Protein AF-A0A2N7XT65-F1 (afdb_monomer_lite)

Sequence (85 aa):
QETEEDVTTFGEALRDLDMEMVGKDISADGRKDWNMALDCYDRAKTLMAQDKSTRSIPLVTETLEEGRHAIACVQARANGEPIPE

Foldseek 3Di:
DVLVVLLVVLVVLLVVLVVVCVPFDFDPVLVVLNVLLVVLSVVLVVLCVVDVDPVSSVVSVVSSVSSVLSSQQSVCRSVVHDRDD

Radius of gyration: 13.47 Å; chains: 1; bounding box: 33×24×35 Å

Secondary structure (DSSP, 8-state):
-HHHHHHHHHHHHHHHHHHHHTT----HHHHHHHHHHHHHHHHHHHHHHH--STTHHHHHHHHHHHHHHHHHHHHHHHHTPPPP-

pLDDT: mean 93.88, std 6.31, range [60.06, 98.56]

Structure (mmCIF, N/CA/C/O backbone):
data_AF-A0A2N7XT65-F1
#
_entry.id   AF-A0A2N7XT65-F1
#
loop_
_atom_site.group_PDB
_atom_site.id
_atom_site.type_symbol
_atom_site.label_atom_id
_atom_site.label_alt_id
_atom_site.label_comp_id
_atom_site.label_asym_id
_atom_site.label_entity_id
_atom_site.label_seq_id
_atom_site.pdbx_PDB_ins_code
_atom_site.Cartn_x
_atom_site.Cartn_y
_atom_site.Cartn_z
_atom_site.occupancy
_atom_site.B_iso_or_equiv
_atom_site.auth_seq_id
_atom_site.auth_comp_id
_atom_site.auth_asym_id
_atom_site.auth_atom_id
_atom_site.pdbx_PDB_model_num
ATOM 1 N N . GLN A 1 1 ? 17.071 -1.512 -11.827 1.00 60.06 1 GLN A N 1
ATOM 2 C CA . GLN A 1 1 ? 17.552 -2.345 -10.708 1.00 60.06 1 GLN A CA 1
ATOM 3 C C . GLN A 1 1 ? 16.863 -1.900 -9.421 1.00 60.06 1 GLN A C 1
ATOM 5 O O . GLN A 1 1 ? 16.287 -2.768 -8.796 1.00 60.06 1 GLN A O 1
ATOM 10 N N . GLU A 1 2 ? 16.734 -0.596 -9.132 1.00 72.00 2 GLU A N 1
ATOM 11 C CA . GLU A 1 2 ? 15.884 -0.091 -8.022 1.00 72.00 2 GLU A CA 1
ATOM 12 C C . GLU A 1 2 ? 14.414 -0.550 -8.100 1.00 72.00 2 GLU A C 1
ATOM 14 O O . GLU A 1 2 ? 13.874 -1.060 -7.133 1.00 72.00 2 GLU A O 1
ATOM 19 N N . THR A 1 3 ? 13.783 -0.520 -9.278 1.00 82.88 3 THR A N 1
ATOM 20 C CA . THR A 1 3 ? 12.361 -0.902 -9.412 1.00 82.88 3 THR A CA 1
ATOM 21 C C . THR A 1 3 ? 12.051 -2.366 -9.052 1.00 82.88 3 THR A C 1
ATOM 23 O O . THR A 1 3 ? 10.951 -2.667 -8.605 1.00 82.88 3 THR A O 1
ATOM 26 N N . GLU A 1 4 ? 12.994 -3.298 -9.250 1.00 89.44 4 GLU A N 1
ATOM 27 C CA . GLU A 1 4 ? 12.794 -4.711 -8.860 1.00 89.44 4 GLU A CA 1
ATOM 28 C C . GLU A 1 4 ? 12.842 -4.868 -7.331 1.00 89.44 4 GLU A C 1
ATOM 30 O O . GLU A 1 4 ? 12.071 -5.637 -6.749 1.00 89.44 4 GLU A O 1
ATOM 35 N N . GLU A 1 5 ? 13.722 -4.105 -6.682 1.00 93.44 5 GLU A N 1
ATOM 36 C CA . GLU A 1 5 ? 13.824 -4.015 -5.227 1.00 93.44 5 GLU A CA 1
ATOM 37 C C . GLU A 1 5 ? 12.586 -3.341 -4.624 1.00 93.44 5 GLU A C 1
ATOM 39 O O . GLU A 1 5 ? 12.040 -3.854 -3.649 1.00 93.44 5 GLU A O 1
ATOM 44 N N . ASP A 1 6 ? 12.066 -2.282 -5.252 1.00 94.06 6 ASP A N 1
ATOM 45 C CA . ASP A 1 6 ? 10.842 -1.603 -4.813 1.00 94.06 6 ASP A CA 1
ATOM 46 C C . ASP A 1 6 ? 9.630 -2.542 -4.833 1.00 94.06 6 ASP A C 1
ATOM 48 O O . ASP A 1 6 ? 8.839 -2.568 -3.889 1.00 94.06 6 ASP A O 1
ATOM 52 N N . VAL A 1 7 ? 9.486 -3.350 -5.891 1.00 95.00 7 VAL A N 1
ATOM 53 C CA . VAL A 1 7 ? 8.406 -4.346 -5.985 1.00 95.00 7 VAL A CA 1
ATOM 54 C C . VAL A 1 7 ? 8.572 -5.439 -4.930 1.00 95.00 7 VAL A C 1
ATOM 56 O O . VAL A 1 7 ? 7.581 -5.871 -4.341 1.00 95.00 7 VAL A O 1
ATOM 59 N N . THR A 1 8 ? 9.805 -5.874 -4.661 1.00 95.88 8 THR A N 1
ATOM 60 C CA . THR A 1 8 ? 10.087 -6.880 -3.624 1.00 95.88 8 THR A CA 1
ATOM 61 C C . THR A 1 8 ? 9.749 -6.337 -2.236 1.00 95.88 8 THR A C 1
ATOM 63 O O . THR A 1 8 ? 8.974 -6.958 -1.512 1.00 95.88 8 THR A O 1
ATOM 66 N N . THR A 1 9 ? 10.237 -5.138 -1.918 1.00 97.12 9 THR A N 1
ATOM 67 C CA . THR A 1 9 ? 9.965 -4.418 -0.666 1.00 97.12 9 THR A CA 1
ATOM 68 C C . THR A 1 9 ? 8.467 -4.196 -0.469 1.00 97.12 9 THR A C 1
ATOM 70 O O . THR A 1 9 ? 7.937 -4.374 0.624 1.00 97.12 9 THR A O 1
ATOM 73 N N . PHE A 1 10 ? 7.742 -3.852 -1.536 1.00 98.12 10 PHE A N 1
ATOM 74 C CA . PHE A 1 10 ? 6.292 -3.702 -1.458 1.00 98.12 10 PHE A CA 1
ATOM 75 C C . PHE A 1 10 ? 5.581 -5.030 -1.162 1.00 98.12 10 PHE A C 1
ATOM 77 O O . PHE A 1 10 ? 4.652 -5.074 -0.357 1.00 98.12 10 PHE A O 1
ATOM 84 N N . GLY A 1 11 ? 6.042 -6.130 -1.763 1.00 98.19 11 GLY A N 1
ATOM 85 C CA . GLY A 1 11 ? 5.549 -7.469 -1.445 1.00 98.19 11 GLY A CA 1
ATOM 86 C C . GLY A 1 11 ? 5.785 -7.860 0.018 1.00 98.19 11 GLY A C 1
ATOM 87 O O . GLY A 1 11 ? 4.931 -8.512 0.616 1.00 98.19 11 GLY A O 1
ATOM 88 N N . GLU A 1 12 ? 6.906 -7.448 0.610 1.00 98.38 12 GLU A N 1
ATOM 89 C CA . GLU A 1 12 ? 7.187 -7.633 2.040 1.00 98.38 12 GLU A CA 1
ATOM 90 C C . GLU A 1 12 ? 6.243 -6.796 2.909 1.00 98.38 12 GLU A C 1
ATOM 92 O O . GLU A 1 12 ? 5.620 -7.343 3.817 1.00 98.38 12 GLU A O 1
ATOM 97 N N . ALA A 1 13 ? 6.014 -5.528 2.559 1.00 98.25 13 ALA A N 1
ATOM 98 C CA . ALA A 1 13 ? 5.067 -4.666 3.267 1.00 98.25 13 ALA A CA 1
ATOM 99 C C . ALA A 1 13 ? 3.633 -5.234 3.276 1.00 98.25 13 ALA A C 1
ATOM 101 O O . ALA A 1 13 ? 2.940 -5.152 4.288 1.00 98.25 13 ALA A O 1
ATOM 102 N N . LEU A 1 14 ? 3.187 -5.864 2.182 1.00 98.44 14 LEU A N 1
ATOM 103 C CA . LEU A 1 14 ? 1.893 -6.558 2.137 1.00 98.44 14 LEU A CA 1
ATOM 104 C C . LEU A 1 14 ? 1.836 -7.772 3.073 1.00 98.44 14 LEU A C 1
ATOM 106 O O . LEU A 1 14 ? 0.788 -8.055 3.651 1.00 98.44 14 LEU A O 1
ATOM 110 N N . ARG A 1 15 ? 2.945 -8.502 3.222 1.00 98.19 15 ARG A N 1
ATOM 111 C CA . ARG A 1 15 ? 3.026 -9.630 4.162 1.00 98.19 15 ARG A CA 1
ATOM 112 C C . ARG A 1 15 ? 3.018 -9.146 5.606 1.00 98.19 15 ARG A C 1
ATOM 114 O O . ARG A 1 15 ? 2.376 -9.774 6.442 1.00 98.19 15 ARG A O 1
ATOM 121 N N . ASP A 1 16 ? 3.700 -8.044 5.891 1.00 97.94 16 ASP A N 1
ATOM 122 C CA . ASP A 1 16 ? 3.692 -7.425 7.215 1.00 97.94 16 ASP A CA 1
ATOM 123 C C . ASP A 1 16 ? 2.299 -6.903 7.571 1.00 97.94 16 ASP A C 1
ATOM 125 O O . ASP A 1 16 ? 1.820 -7.150 8.679 1.00 97.94 16 ASP A O 1
ATOM 129 N N . LEU A 1 17 ? 1.610 -6.281 6.607 1.00 97.12 17 LEU A N 1
ATOM 130 C CA . LEU A 1 17 ? 0.214 -5.886 6.758 1.00 97.12 17 LEU A CA 1
ATOM 131 C C . LEU A 1 17 ? -0.673 -7.095 7.083 1.00 97.12 17 LEU A C 1
ATOM 133 O O . LEU A 1 17 ? -1.454 -7.034 8.029 1.00 97.12 17 LEU A O 1
ATOM 137 N N . ASP A 1 18 ? -0.540 -8.200 6.343 1.00 97.12 18 ASP A N 1
ATOM 138 C CA . ASP A 1 18 ? -1.309 -9.425 6.603 1.00 97.12 18 ASP A CA 1
ATOM 139 C C . ASP A 1 18 ? -1.115 -9.918 8.043 1.00 97.12 18 ASP A C 1
ATOM 141 O O . ASP A 1 18 ? -2.096 -10.173 8.742 1.00 97.12 18 ASP A O 1
ATOM 145 N N . MET A 1 19 ? 0.135 -9.947 8.522 1.00 96.88 19 MET A N 1
ATOM 146 C CA . MET A 1 19 ? 0.469 -10.323 9.899 1.00 96.88 19 MET A CA 1
ATOM 147 C C . MET A 1 19 ? -0.108 -9.356 10.944 1.00 96.88 19 MET A C 1
ATOM 149 O O . MET A 1 19 ? -0.625 -9.811 11.965 1.00 96.88 19 MET A O 1
ATOM 153 N N . GLU A 1 20 ? -0.046 -8.042 10.709 1.00 94.38 20 GLU A N 1
ATOM 154 C CA . GLU A 1 20 ? -0.603 -7.024 11.613 1.00 94.38 20 GLU A CA 1
ATOM 155 C C . GLU A 1 20 ? -2.129 -7.133 11.730 1.00 94.38 20 GLU A C 1
ATOM 157 O O . GLU A 1 20 ? -2.713 -6.896 12.793 1.00 94.38 20 GLU A O 1
ATOM 162 N N . MET A 1 21 ? -2.782 -7.502 10.631 1.00 94.62 21 MET A N 1
ATOM 163 C CA . MET A 1 21 ? -4.233 -7.574 10.545 1.00 94.62 21 MET A CA 1
ATOM 164 C C . MET A 1 21 ? -4.817 -8.885 11.083 1.00 94.62 21 MET A C 1
ATOM 166 O O . MET A 1 21 ? -6.036 -8.984 11.260 1.00 94.62 21 MET A O 1
ATOM 170 N N . VAL A 1 22 ? -3.984 -9.882 11.404 1.00 94.75 22 VAL A N 1
ATOM 171 C CA . VAL A 1 22 ? -4.441 -11.138 12.012 1.00 94.75 22 VAL A CA 1
ATOM 172 C C . VAL A 1 22 ? -5.234 -10.857 13.291 1.00 94.75 22 VAL A C 1
ATOM 174 O O . VAL A 1 22 ? -4.739 -10.281 14.257 1.00 94.75 22 VAL A O 1
ATOM 177 N N . GLY A 1 23 ? -6.489 -11.310 13.314 1.00 91.69 23 GLY A N 1
ATOM 178 C CA . GLY A 1 23 ? -7.377 -11.170 14.470 1.00 91.69 23 GLY A CA 1
ATOM 179 C C . GLY A 1 23 ? -8.007 -9.783 14.641 1.00 91.69 23 GLY A C 1
ATOM 180 O O . GLY A 1 23 ? -8.792 -9.606 15.573 1.00 91.69 23 GLY A O 1
ATOM 181 N N . LYS A 1 24 ? -7.720 -8.821 13.755 1.00 91.50 24 LYS A N 1
ATOM 182 C CA . LYS A 1 24 ? -8.417 -7.530 13.712 1.00 91.50 24 LYS A CA 1
ATOM 183 C C . LYS A 1 24 ? -9.712 -7.645 12.907 1.00 91.50 24 LYS A C 1
ATOM 185 O O . LYS A 1 24 ? -9.772 -8.340 11.893 1.00 91.50 24 LYS A O 1
ATOM 190 N N . ASP A 1 25 ? -10.750 -6.931 13.340 1.00 89.88 25 ASP A N 1
ATOM 191 C CA . ASP A 1 25 ? -11.955 -6.756 12.527 1.00 89.88 25 ASP A CA 1
ATOM 192 C C . ASP A 1 25 ? -11.749 -5.590 11.560 1.00 89.88 25 ASP A C 1
ATOM 194 O O . ASP A 1 25 ? -11.756 -4.419 11.942 1.00 89.88 25 ASP A O 1
ATOM 198 N N . ILE A 1 26 ? -11.520 -5.923 10.293 1.00 93.50 26 ILE A N 1
ATOM 199 C CA . ILE A 1 26 ? -11.292 -4.932 9.247 1.00 93.50 26 ILE A CA 1
ATOM 200 C C . ILE A 1 26 ? -12.639 -4.525 8.669 1.00 93.50 26 ILE A C 1
ATOM 202 O O . ILE A 1 26 ? -13.381 -5.347 8.112 1.00 93.50 26 ILE A O 1
ATOM 206 N N . SER A 1 27 ? -12.930 -3.230 8.759 1.00 94.69 27 SER A N 1
ATOM 207 C CA . SER A 1 27 ? -14.133 -2.633 8.183 1.00 94.69 27 SER A CA 1
ATOM 208 C C . SER A 1 27 ? -14.215 -2.850 6.666 1.00 94.69 27 SER A C 1
ATOM 210 O O . SER A 1 27 ? -13.225 -3.148 5.996 1.00 94.69 27 SER A O 1
ATOM 212 N N . ALA A 1 28 ? -15.407 -2.679 6.092 1.00 96.56 28 ALA A N 1
ATOM 213 C CA . ALA A 1 28 ? -15.597 -2.818 4.648 1.00 96.56 28 ALA A CA 1
ATOM 214 C C . ALA A 1 28 ? -14.703 -1.863 3.841 1.00 96.56 28 ALA A C 1
ATOM 216 O O . ALA A 1 28 ? -14.187 -2.257 2.800 1.00 96.56 28 ALA A O 1
ATOM 217 N N . ASP A 1 29 ? -14.492 -0.638 4.326 1.00 96.06 29 ASP A N 1
ATOM 218 C CA . ASP A 1 29 ? -13.606 0.317 3.660 1.00 96.06 29 ASP A CA 1
ATOM 219 C C . ASP A 1 29 ? -12.132 -0.077 3.814 1.00 96.06 29 ASP A C 1
ATOM 221 O O . ASP A 1 29 ? -11.408 -0.045 2.828 1.00 96.06 29 ASP A O 1
ATOM 225 N N . GLY A 1 30 ? -11.712 -0.591 4.978 1.00 96.62 30 GLY A N 1
ATOM 226 C CA . GLY A 1 30 ? -10.363 -1.154 5.131 1.00 96.62 30 GLY A CA 1
ATOM 227 C C . GLY A 1 30 ? -10.104 -2.343 4.201 1.00 96.62 30 GLY A C 1
ATOM 228 O O . GLY A 1 30 ? -9.016 -2.478 3.657 1.00 96.62 30 GLY A O 1
ATOM 229 N N . ARG A 1 31 ? -11.115 -3.177 3.923 1.00 96.50 31 ARG A N 1
ATOM 230 C CA . ARG A 1 31 ? -10.984 -4.262 2.932 1.00 96.50 31 ARG A CA 1
ATOM 231 C C . ARG A 1 31 ? -10.855 -3.741 1.499 1.00 96.50 31 ARG A C 1
ATOM 233 O O . ARG A 1 31 ? -10.178 -4.376 0.697 1.00 96.50 31 ARG A O 1
ATOM 240 N N . LYS A 1 32 ? -11.496 -2.615 1.160 1.00 98.06 32 LYS A N 1
ATOM 241 C CA . LYS A 1 32 ? -11.326 -1.977 -0.158 1.00 98.06 32 LYS A CA 1
ATOM 242 C C . LYS A 1 32 ? -9.902 -1.461 -0.326 1.00 98.06 32 LYS A C 1
ATOM 244 O O . LYS A 1 32 ? -9.301 -1.727 -1.361 1.00 98.06 32 LYS A O 1
ATOM 249 N N . ASP A 1 33 ? -9.370 -0.796 0.695 1.00 98.19 33 ASP A N 1
ATOM 250 C CA . ASP A 1 33 ? -7.998 -0.285 0.681 1.00 98.19 33 ASP A CA 1
ATOM 251 C C . ASP A 1 33 ? -6.988 -1.443 0.603 1.00 98.19 33 ASP A C 1
ATOM 253 O O . ASP A 1 33 ? -6.037 -1.390 -0.171 1.00 98.19 33 ASP A O 1
ATOM 257 N N . TRP A 1 34 ? -7.246 -2.556 1.300 1.00 97.94 34 TRP A N 1
ATOM 258 C CA . TRP A 1 34 ? -6.412 -3.754 1.183 1.00 97.94 34 TRP A CA 1
ATOM 259 C C . TRP A 1 34 ? -6.409 -4.279 -0.256 1.00 97.94 34 TRP A C 1
ATOM 261 O O . TRP A 1 34 ? -5.345 -4.465 -0.846 1.00 97.94 34 TRP A O 1
ATOM 271 N N . ASN A 1 35 ? -7.585 -4.488 -0.853 1.00 98.25 35 ASN A N 1
ATOM 272 C CA . ASN A 1 35 ? -7.673 -4.962 -2.236 1.00 98.25 35 ASN A CA 1
ATOM 273 C C . ASN A 1 35 ? -6.952 -4.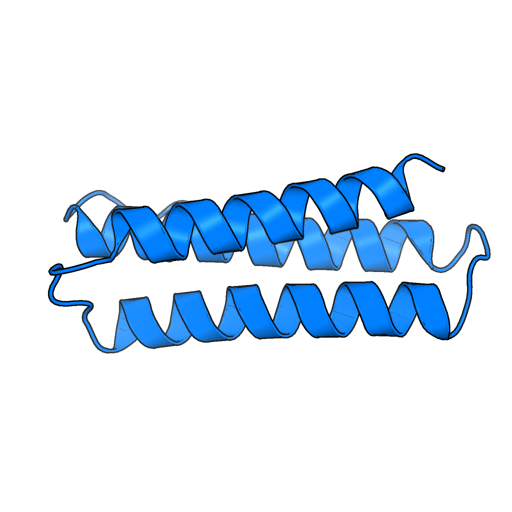019 -3.209 1.00 98.25 35 ASN A C 1
ATOM 275 O O . ASN A 1 35 ? -6.239 -4.497 -4.084 1.00 98.25 35 ASN A O 1
ATOM 279 N N . MET A 1 36 ? -7.057 -2.702 -3.007 1.00 98.31 36 MET A N 1
ATOM 280 C CA . MET A 1 36 ? -6.315 -1.722 -3.801 1.00 98.31 36 MET A CA 1
ATOM 281 C C . MET A 1 36 ? -4.796 -1.934 -3.701 1.00 98.31 36 MET A C 1
ATOM 283 O O . MET A 1 36 ? -4.105 -1.917 -4.718 1.00 98.31 36 MET A O 1
ATOM 287 N N . ALA A 1 37 ? -4.265 -2.185 -2.501 1.00 98.50 37 ALA A N 1
ATOM 288 C CA . ALA A 1 37 ? -2.840 -2.455 -2.315 1.00 98.50 37 ALA A CA 1
ATOM 289 C C . ALA A 1 37 ? -2.386 -3.736 -3.047 1.00 98.50 37 ALA A C 1
ATOM 291 O O . ALA A 1 37 ? -1.321 -3.753 -3.670 1.00 98.50 37 ALA A O 1
ATOM 292 N N . LEU A 1 38 ? -3.204 -4.795 -3.025 1.00 98.56 38 LEU A N 1
ATOM 293 C CA . LEU A 1 38 ? -2.939 -6.037 -3.767 1.00 98.56 38 LEU A CA 1
ATOM 294 C C . LEU A 1 38 ? -2.978 -5.819 -5.285 1.00 98.56 38 LEU A C 1
ATOM 296 O O . LEU A 1 38 ? -2.073 -6.267 -5.992 1.00 98.56 38 LEU A O 1
ATOM 300 N N . ASP A 1 39 ? -3.972 -5.078 -5.774 1.00 98.56 39 ASP A N 1
ATOM 301 C CA . ASP A 1 39 ? -4.110 -4.743 -7.193 1.00 98.56 39 ASP A CA 1
ATOM 302 C C . ASP A 1 39 ? -2.907 -3.922 -7.687 1.00 98.56 39 ASP A C 1
ATOM 304 O O . ASP A 1 39 ? -2.382 -4.168 -8.779 1.00 98.56 39 ASP A O 1
ATOM 308 N N . CYS A 1 40 ? -2.406 -2.993 -6.865 1.00 98.50 40 CYS A N 1
ATOM 309 C CA . CYS A 1 40 ? -1.188 -2.235 -7.152 1.00 98.50 40 CYS A CA 1
ATOM 310 C C . CYS A 1 40 ? 0.035 -3.155 -7.278 1.00 98.50 40 CYS A C 1
ATOM 312 O O . CYS A 1 40 ? 0.808 -3.029 -8.230 1.00 98.50 40 CYS A O 1
ATOM 314 N N . TYR A 1 41 ? 0.198 -4.129 -6.378 1.00 98.19 41 TYR A N 1
ATOM 315 C CA . TYR A 1 41 ? 1.298 -5.094 -6.473 1.00 98.19 41 TYR A CA 1
ATOM 316 C C . TYR A 1 41 ? 1.232 -5.927 -7.756 1.00 98.19 41 TYR A C 1
ATOM 318 O O . TYR A 1 41 ? 2.239 -6.110 -8.448 1.00 98.19 41 TYR A O 1
ATOM 326 N N . ASP A 1 42 ? 0.046 -6.424 -8.101 1.0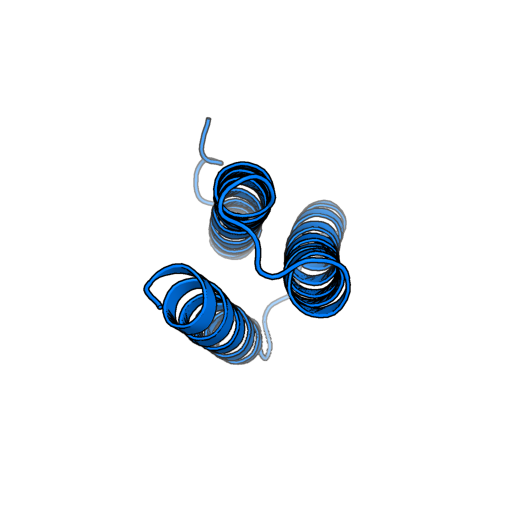0 98.06 42 ASP A N 1
ATOM 327 C CA . ASP A 1 42 ? -0.160 -7.218 -9.310 1.00 98.06 42 ASP A CA 1
ATOM 328 C C . ASP A 1 42 ? 0.083 -6.402 -10.582 1.00 98.06 42 ASP A C 1
ATOM 330 O O . ASP A 1 42 ? 0.745 -6.878 -11.516 1.00 98.06 42 ASP A O 1
ATOM 334 N N . ARG A 1 43 ? -0.362 -5.144 -10.602 1.00 97.19 43 ARG A N 1
ATOM 335 C CA . ARG A 1 43 ? -0.089 -4.210 -11.695 1.00 97.19 43 ARG A CA 1
ATOM 336 C C . ARG A 1 43 ? 1.400 -3.898 -11.814 1.00 97.19 43 ARG A C 1
ATOM 338 O O . ARG A 1 43 ? 1.926 -3.959 -12.924 1.00 97.19 43 ARG A O 1
ATOM 345 N N . ALA A 1 44 ? 2.092 -3.632 -10.707 1.00 95.81 44 ALA A N 1
ATOM 346 C CA . ALA A 1 44 ? 3.530 -3.377 -10.700 1.00 95.81 44 ALA A CA 1
ATOM 347 C C . ALA A 1 44 ? 4.307 -4.568 -11.284 1.00 95.81 44 ALA A C 1
ATOM 349 O O . ALA A 1 44 ? 5.073 -4.399 -12.234 1.00 95.81 44 ALA A O 1
ATOM 350 N N . LYS A 1 45 ? 4.029 -5.796 -10.820 1.00 95.38 45 LYS A N 1
ATOM 351 C CA . LYS A 1 45 ? 4.617 -7.025 -11.388 1.00 95.38 45 LYS A CA 1
ATOM 352 C C . LYS A 1 45 ? 4.321 -7.176 -12.880 1.00 95.38 45 LYS A C 1
ATOM 354 O O . LYS A 1 45 ? 5.203 -7.556 -13.647 1.00 95.38 45 LYS A O 1
ATOM 359 N N . THR A 1 46 ? 3.093 -6.875 -13.296 1.00 95.50 46 THR A N 1
ATOM 360 C CA . THR A 1 46 ? 2.673 -6.973 -14.699 1.00 95.50 46 THR A CA 1
ATOM 361 C C . THR A 1 46 ? 3.436 -5.988 -15.582 1.00 95.50 46 THR A C 1
ATOM 363 O O . THR A 1 46 ? 3.969 -6.392 -16.614 1.00 95.50 46 THR A O 1
ATOM 366 N N . LEU A 1 47 ? 3.553 -4.725 -15.165 1.00 93.50 47 LEU A N 1
ATOM 367 C CA . LEU A 1 47 ? 4.324 -3.701 -15.874 1.00 93.50 47 LEU A CA 1
ATOM 368 C C . LEU A 1 47 ? 5.794 -4.115 -16.019 1.00 93.50 47 LEU A C 1
ATOM 370 O O . LEU A 1 47 ? 6.345 -4.050 -17.117 1.00 93.50 47 LEU A O 1
ATOM 374 N N . MET A 1 48 ? 6.401 -4.630 -14.945 1.00 89.81 48 MET A N 1
ATOM 375 C CA . MET A 1 48 ? 7.779 -5.130 -14.972 1.00 89.81 48 MET A CA 1
ATOM 376 C C . MET A 1 48 ? 7.974 -6.346 -15.882 1.00 89.81 48 MET A C 1
ATOM 378 O O . MET A 1 48 ? 9.034 -6.501 -16.491 1.00 89.81 48 MET A O 1
ATOM 382 N N . ALA A 1 49 ? 6.980 -7.233 -15.953 1.00 90.75 49 ALA A N 1
ATOM 383 C CA . ALA A 1 49 ? 7.032 -8.415 -16.805 1.00 90.75 49 ALA A CA 1
ATOM 384 C C . ALA A 1 49 ? 6.835 -8.072 -18.289 1.00 90.75 49 ALA A C 1
ATOM 386 O O . ALA A 1 49 ? 7.419 -8.731 -19.148 1.00 90.75 49 ALA A O 1
ATOM 387 N N . GLN A 1 50 ? 6.018 -7.059 -18.591 1.00 89.31 50 GLN A N 1
ATOM 388 C CA . GLN A 1 50 ? 5.714 -6.635 -19.958 1.00 89.31 50 GLN A CA 1
ATOM 389 C C . GLN A 1 50 ? 6.839 -5.810 -20.585 1.00 89.31 50 GLN A C 1
ATOM 391 O O . GLN A 1 50 ? 7.151 -6.011 -21.759 1.00 89.31 50 GLN A O 1
ATOM 396 N N . ASP A 1 51 ? 7.450 -4.895 -19.829 1.00 81.31 51 ASP A N 1
ATOM 397 C CA . ASP A 1 51 ? 8.515 -4.034 -20.338 1.00 81.31 51 ASP A CA 1
ATOM 398 C C . ASP A 1 51 ? 9.462 -3.587 -19.212 1.00 81.31 51 ASP A C 1
ATOM 400 O O . ASP A 1 51 ? 9.080 -2.830 -18.322 1.00 81.31 51 ASP A O 1
ATOM 404 N N . LYS A 1 52 ? 10.729 -4.019 -19.286 1.00 79.06 52 LYS A N 1
ATOM 405 C CA . LYS A 1 52 ? 11.804 -3.623 -18.357 1.00 79.06 52 LYS A CA 1
ATOM 406 C C . LYS A 1 52 ? 12.531 -2.337 -18.776 1.00 79.06 52 LYS A C 1
ATOM 408 O O . LYS A 1 52 ? 13.598 -2.030 -18.242 1.00 79.06 52 LYS A O 1
ATOM 413 N N . SER A 1 53 ? 12.012 -1.608 -19.763 1.00 80.81 53 SER A N 1
ATOM 414 C CA . SER A 1 53 ? 12.599 -0.351 -20.212 1.00 80.81 53 SER A CA 1
ATOM 415 C C . SER A 1 53 ? 12.424 0.764 -19.179 1.00 80.81 53 SER A C 1
ATOM 417 O O . SER A 1 53 ? 11.555 0.736 -18.307 1.00 80.81 53 SER A O 1
ATOM 419 N N . THR A 1 54 ? 13.229 1.816 -19.321 1.00 83.06 54 THR A N 1
ATOM 420 C CA . THR A 1 54 ? 13.142 3.020 -18.485 1.00 83.06 54 THR A CA 1
ATOM 421 C C . THR A 1 54 ? 11.803 3.751 -18.597 1.00 83.06 54 THR A C 1
ATOM 423 O O . THR A 1 54 ? 11.506 4.591 -17.755 1.00 83.06 54 THR A O 1
ATOM 426 N N . ARG A 1 55 ? 10.972 3.431 -19.600 1.00 84.69 55 ARG A N 1
ATOM 427 C CA . ARG A 1 55 ? 9.625 3.993 -19.762 1.00 84.69 55 ARG A CA 1
ATOM 428 C C . ARG A 1 55 ? 8.622 3.401 -18.770 1.00 84.69 55 ARG A C 1
ATOM 430 O O . ARG A 1 55 ? 7.700 4.107 -18.377 1.00 84.69 55 ARG A O 1
ATOM 437 N N . SER A 1 56 ? 8.800 2.145 -18.363 1.00 87.94 56 SER A N 1
ATOM 438 C CA . SER A 1 56 ? 7.931 1.490 -17.377 1.00 87.94 56 SER A CA 1
ATOM 439 C C . SER A 1 56 ? 8.269 1.876 -15.945 1.00 87.94 56 SER A C 1
ATOM 441 O O . SER A 1 56 ? 7.408 1.764 -15.081 1.00 87.94 56 SER A O 1
ATOM 443 N N . ILE A 1 57 ? 9.499 2.338 -15.689 1.00 90.75 57 ILE A N 1
ATOM 444 C CA . ILE A 1 57 ? 9.967 2.680 -14.338 1.00 90.75 57 ILE A CA 1
ATOM 445 C C . ILE A 1 57 ? 9.028 3.686 -13.651 1.00 90.75 57 ILE A C 1
ATOM 447 O O . ILE A 1 57 ? 8.531 3.340 -12.583 1.00 90.75 57 ILE A O 1
ATOM 451 N N . PRO A 1 58 ? 8.682 4.849 -14.249 1.00 92.75 58 PRO A N 1
ATOM 452 C CA . PRO A 1 58 ? 7.766 5.796 -13.611 1.00 92.75 58 PRO A CA 1
ATOM 453 C C . PRO A 1 58 ? 6.389 5.191 -13.322 1.00 92.75 58 PRO A C 1
ATOM 455 O O . PRO A 1 58 ? 5.845 5.401 -12.247 1.00 92.75 58 PRO A O 1
ATOM 458 N N . LEU A 1 59 ? 5.861 4.375 -14.242 1.00 94.06 59 LEU A N 1
ATOM 459 C CA . LEU A 1 59 ? 4.556 3.729 -14.074 1.00 94.06 59 LEU A CA 1
ATOM 460 C C . LEU A 1 59 ? 4.554 2.728 -12.915 1.00 94.06 59 LEU A C 1
ATOM 462 O O . LEU A 1 59 ? 3.560 2.615 -12.200 1.00 9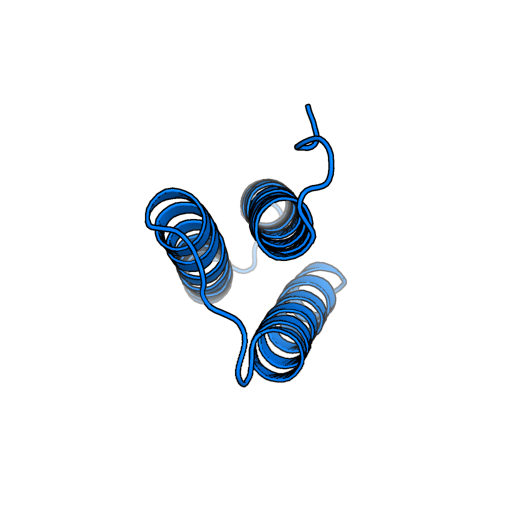4.06 59 LEU A O 1
ATOM 466 N N . VAL A 1 60 ? 5.650 1.985 -12.734 1.00 94.69 60 VAL A N 1
ATOM 467 C CA . VAL A 1 60 ? 5.800 1.079 -11.591 1.00 94.69 60 VAL A CA 1
ATOM 468 C C . VAL A 1 60 ? 5.930 1.884 -10.304 1.00 94.69 60 VAL A C 1
ATOM 470 O O . VAL A 1 60 ? 5.240 1.566 -9.342 1.00 94.69 60 VAL A O 1
ATOM 473 N N . THR A 1 61 ? 6.750 2.937 -10.290 1.00 94.50 61 THR A N 1
ATOM 474 C CA . THR A 1 61 ? 6.915 3.805 -9.118 1.00 94.50 61 THR A CA 1
ATOM 475 C C . THR A 1 61 ? 5.581 4.402 -8.669 1.00 94.50 61 THR A C 1
ATOM 477 O O . THR A 1 61 ? 5.218 4.214 -7.512 1.00 94.50 61 THR A O 1
ATOM 480 N N . GLU A 1 62 ? 4.817 5.014 -9.579 1.00 95.88 62 GLU A N 1
ATOM 481 C CA . GLU A 1 62 ? 3.486 5.575 -9.294 1.00 95.88 62 GLU A CA 1
ATOM 482 C C . GLU A 1 62 ? 2.529 4.505 -8.747 1.00 95.88 62 GLU A C 1
ATOM 484 O O . GLU A 1 62 ? 1.900 4.693 -7.709 1.00 95.88 62 GLU A O 1
ATOM 489 N N . THR A 1 63 ? 2.487 3.328 -9.385 1.00 97.44 63 THR A N 1
ATOM 490 C CA . THR A 1 63 ? 1.640 2.210 -8.930 1.00 97.44 63 THR A CA 1
ATOM 491 C C . THR A 1 63 ? 2.002 1.767 -7.504 1.00 97.44 63 THR A C 1
ATOM 493 O O . THR A 1 63 ? 1.128 1.452 -6.700 1.00 97.44 63 THR A O 1
ATOM 496 N N . LEU A 1 64 ? 3.293 1.724 -7.163 1.00 97.31 64 LEU A N 1
ATOM 497 C CA . LEU A 1 64 ? 3.735 1.344 -5.821 1.00 97.31 64 LEU A CA 1
ATOM 498 C C . LEU A 1 64 ? 3.475 2.442 -4.782 1.00 97.31 64 LEU A C 1
ATOM 500 O O . LEU A 1 64 ? 3.246 2.123 -3.618 1.00 97.31 64 LEU A O 1
ATOM 504 N N . GLU A 1 65 ? 3.502 3.718 -5.166 1.00 97.50 65 GLU A N 1
ATOM 505 C CA . GLU A 1 65 ? 3.113 4.827 -4.287 1.00 97.50 65 GLU A CA 1
ATOM 506 C C . GLU A 1 65 ? 1.626 4.761 -3.928 1.00 97.50 65 GLU A C 1
ATOM 508 O O . GLU A 1 65 ? 1.294 4.821 -2.743 1.00 97.50 65 GLU A O 1
ATOM 513 N N . GLU A 1 66 ? 0.756 4.530 -4.915 1.00 98.12 66 GLU A N 1
ATOM 514 C CA . GLU A 1 66 ? -0.677 4.282 -4.697 1.00 98.12 66 GLU A CA 1
ATOM 515 C C . GLU A 1 66 ? -0.895 3.084 -3.760 1.00 98.12 66 GLU A C 1
ATOM 517 O O . GLU A 1 66 ? -1.650 3.161 -2.789 1.00 98.12 66 GLU A O 1
ATOM 522 N N . GLY A 1 67 ? -0.166 1.989 -3.994 1.00 98.31 67 GLY A N 1
ATOM 523 C CA . GLY A 1 67 ? -0.228 0.806 -3.144 1.00 98.31 67 GLY A CA 1
ATOM 524 C C . GLY A 1 67 ? 0.214 1.074 -1.702 1.00 98.31 67 GLY A C 1
ATOM 525 O O . GLY A 1 67 ? -0.420 0.594 -0.763 1.00 98.31 67 GLY A O 1
ATOM 526 N N . ARG A 1 68 ? 1.280 1.857 -1.496 1.00 98.38 68 ARG A N 1
ATOM 527 C CA . ARG A 1 68 ? 1.763 2.230 -0.154 1.00 98.38 68 ARG A CA 1
ATOM 528 C C . ARG A 1 68 ? 0.767 3.116 0.583 1.00 98.38 68 ARG A C 1
ATOM 530 O O . ARG A 1 68 ? 0.554 2.918 1.778 1.00 98.38 68 ARG A O 1
ATOM 537 N N . HIS A 1 69 ? 0.141 4.055 -0.123 1.00 98.25 69 HIS A N 1
ATOM 538 C CA . HIS A 1 69 ? -0.932 4.873 0.439 1.00 98.25 69 HIS A CA 1
ATOM 539 C C . HIS A 1 69 ? -2.113 4.006 0.881 1.00 98.25 69 HIS A C 1
ATOM 541 O O . HIS A 1 69 ? -2.593 4.138 2.008 1.00 98.25 69 HIS A O 1
ATOM 547 N N . ALA A 1 70 ? -2.504 3.035 0.054 1.00 98.38 70 ALA A N 1
ATOM 548 C CA . ALA A 1 70 ? -3.556 2.088 0.392 1.00 98.38 70 ALA A CA 1
ATOM 549 C C . ALA A 1 70 ? -3.217 1.255 1.645 1.00 98.38 70 ALA A C 1
ATOM 551 O O . ALA A 1 70 ? -4.060 1.145 2.533 1.00 98.38 70 ALA A O 1
ATOM 552 N N . ILE A 1 71 ? -1.981 0.751 1.791 1.00 98.38 71 ILE A N 1
ATOM 553 C CA . ILE A 1 71 ? -1.520 0.070 3.023 1.00 98.38 71 ILE A CA 1
ATOM 554 C C . ILE A 1 71 ? -1.704 0.974 4.250 1.00 98.38 71 ILE A C 1
ATOM 556 O O . ILE A 1 71 ? -2.289 0.546 5.249 1.00 98.38 71 ILE A O 1
ATOM 560 N N . ALA A 1 72 ? -1.262 2.230 4.164 1.00 98.12 72 ALA A N 1
ATOM 561 C CA . ALA A 1 72 ? -1.388 3.182 5.264 1.00 98.12 72 ALA A CA 1
ATOM 562 C C . ALA A 1 72 ? -2.863 3.467 5.612 1.00 98.12 72 ALA A C 1
ATOM 564 O O . ALA A 1 72 ? -3.212 3.569 6.788 1.00 98.12 72 ALA A O 1
ATOM 565 N N . CYS A 1 73 ? -3.754 3.514 4.616 1.00 97.94 73 CYS A N 1
ATOM 566 C CA . CYS A 1 73 ? -5.197 3.627 4.838 1.00 97.94 73 CYS A CA 1
ATOM 567 C C . CYS A 1 73 ? -5.777 2.407 5.572 1.00 97.94 73 CYS A C 1
ATOM 569 O O . CYS A 1 73 ? -6.582 2.579 6.492 1.00 97.94 73 CYS A O 1
ATOM 571 N N . VAL A 1 74 ? -5.356 1.183 5.220 1.00 97.62 74 VAL A N 1
ATOM 572 C CA . VAL A 1 74 ? -5.780 -0.043 5.926 1.00 97.62 74 VAL A CA 1
ATOM 573 C C . VAL A 1 74 ? -5.373 0.027 7.393 1.00 97.62 74 VAL A C 1
ATOM 575 O O . VAL A 1 74 ? -6.216 -0.175 8.270 1.00 97.62 74 VAL A O 1
ATOM 578 N N . GLN A 1 75 ? -4.105 0.350 7.657 1.00 96.25 75 GLN A N 1
ATOM 579 C CA . GLN A 1 75 ? -3.561 0.469 9.011 1.00 96.25 75 GLN A CA 1
ATOM 580 C C . GLN A 1 75 ? -4.306 1.536 9.813 1.00 96.25 75 GLN A C 1
ATOM 582 O O . GLN A 1 75 ? -4.795 1.247 10.907 1.00 96.25 75 GLN A O 1
ATOM 587 N N . ALA A 1 76 ? -4.497 2.726 9.238 1.00 96.25 76 ALA A N 1
ATOM 588 C CA . ALA A 1 76 ? -5.205 3.811 9.901 1.00 96.25 76 ALA A CA 1
ATOM 589 C C . ALA A 1 76 ? -6.637 3.402 10.275 1.00 96.25 76 ALA A C 1
ATOM 591 O O . ALA A 1 76 ? -7.056 3.540 11.423 1.00 96.25 76 ALA A O 1
ATOM 592 N N . ARG A 1 77 ? -7.383 2.793 9.344 1.00 95.06 77 ARG A N 1
ATOM 593 C CA . ARG A 1 77 ? -8.751 2.319 9.614 1.00 95.06 77 ARG A CA 1
ATOM 594 C C . ARG A 1 77 ? -8.800 1.216 10.664 1.00 95.06 77 ARG A C 1
ATOM 596 O O . ARG A 1 77 ? -9.707 1.224 11.492 1.00 95.06 77 ARG A O 1
ATOM 603 N N . ALA A 1 78 ? -7.863 0.272 10.627 1.00 93.62 78 ALA A N 1
ATOM 604 C CA . ALA A 1 78 ? -7.800 -0.831 11.5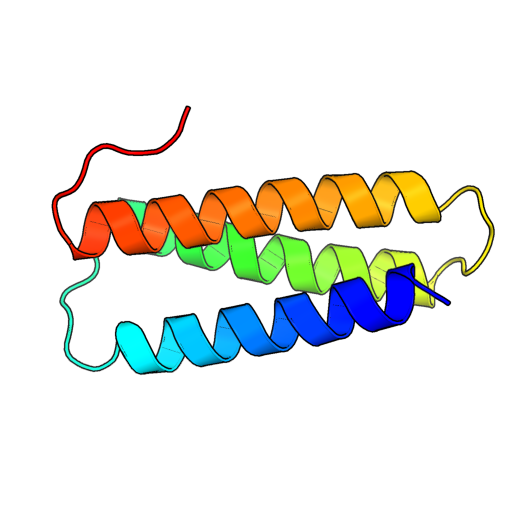82 1.00 93.62 78 ALA A CA 1
ATOM 605 C C . ALA A 1 78 ? -7.429 -0.362 13.000 1.00 93.62 78 ALA A C 1
ATOM 607 O O . ALA A 1 78 ? -7.825 -0.995 13.980 1.00 93.62 78 ALA A O 1
ATOM 608 N N . ASN A 1 79 ? -6.695 0.748 13.105 1.00 92.38 79 ASN A N 1
ATOM 609 C CA . ASN A 1 79 ? -6.258 1.339 14.369 1.00 92.38 79 ASN A CA 1
ATOM 610 C C . ASN A 1 79 ? -7.150 2.509 14.834 1.00 92.38 79 ASN A C 1
ATOM 612 O O . ASN A 1 79 ? -6.978 3.004 15.946 1.00 92.38 79 ASN A O 1
ATOM 616 N N . GLY A 1 80 ? -8.139 2.922 14.032 1.00 93.00 80 GLY A N 1
ATOM 617 C CA . GLY A 1 80 ? -9.010 4.064 14.337 1.00 93.00 80 GLY A CA 1
ATOM 618 C C . GLY A 1 80 ? -8.299 5.419 14.239 1.00 93.00 80 GLY A C 1
ATOM 619 O O . GLY A 1 80 ? -8.704 6.379 14.893 1.00 93.00 80 GLY A O 1
ATOM 620 N N . GLU A 1 81 ? -7.234 5.488 13.448 1.00 94.31 81 GLU A N 1
ATOM 621 C CA . GLU A 1 81 ? -6.414 6.673 13.223 1.00 94.31 81 GLU A CA 1
ATOM 622 C C . GLU A 1 81 ? -6.919 7.482 12.011 1.00 94.31 81 GLU A C 1
ATOM 624 O O . GLU A 1 81 ? -7.663 6.962 11.170 1.00 94.31 81 GLU A O 1
ATOM 629 N N . PRO A 1 82 ? -6.542 8.769 11.900 1.00 94.19 82 PRO A N 1
ATOM 630 C CA . PRO A 1 82 ? -6.840 9.571 10.720 1.00 94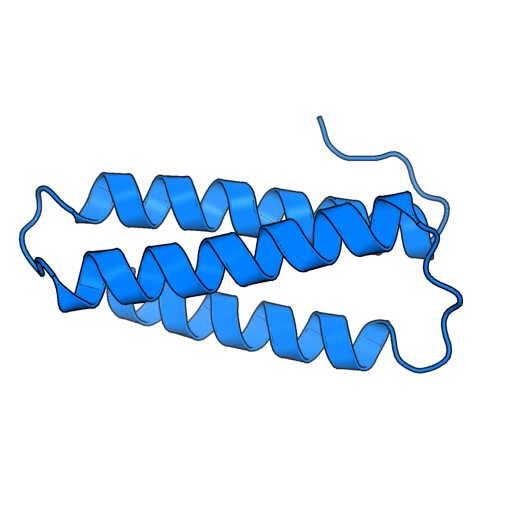.19 82 PRO A CA 1
ATOM 631 C C . PRO A 1 82 ? -6.241 8.956 9.453 1.00 94.19 82 PRO A C 1
ATOM 633 O O . PRO A 1 82 ? -5.094 8.516 9.449 1.00 94.19 82 PRO A O 1
ATOM 636 N N . ILE A 1 83 ? -7.015 8.961 8.368 1.00 94.62 83 ILE A N 1
ATOM 637 C CA . ILE A 1 83 ? -6.556 8.440 7.079 1.00 94.62 83 ILE A CA 1
ATOM 638 C C . ILE A 1 83 ? -5.591 9.444 6.433 1.00 94.62 83 ILE A C 1
ATOM 640 O O . ILE A 1 83 ? -5.876 10.643 6.484 1.00 94.62 83 ILE A O 1
ATOM 644 N N . PRO A 1 84 ? -4.476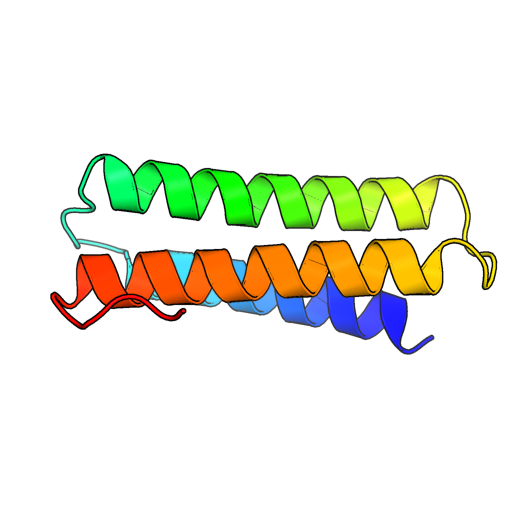 8.979 5.844 1.00 92.06 84 PRO A N 1
ATOM 645 C CA . PRO A 1 84 ? -3.561 9.832 5.090 1.00 92.06 84 PRO A CA 1
ATOM 646 C C . PRO A 1 84 ? -4.252 10.568 3.931 1.00 92.06 84 PRO A C 1
ATOM 648 O O . PRO A 1 84 ? -5.138 10.005 3.283 1.00 92.06 84 PRO A O 1
ATOM 651 N N . GLU A 1 85 ? -3.832 11.813 3.673 1.00 85.06 85 GLU A N 1
ATOM 652 C CA . GLU A 1 85 ? -4.259 12.605 2.501 1.00 85.06 85 GLU A CA 1
ATOM 653 C C . GLU A 1 85 ? -3.643 12.099 1.192 1.00 85.06 85 GLU A C 1
ATOM 655 O O . GLU A 1 85 ? -2.524 11.535 1.235 1.00 85.06 85 GLU A O 1
#